Protein AF-A0A3R9KX33-F1 (afdb_monomer_lite)

Secondary structure (DSSP, 8-state):
---EEEEETTEEEEEEE--BTTTB-S-EEEEE-TTS-EE-TTS-B--TT-GGG-EESS--

Structure (mmCIF, N/CA/C/O backbone):
data_AF-A0A3R9KX33-F1
#
_entry.id   AF-A0A3R9KX33-F1
#
loop_
_atom_site.group_PDB
_atom_site.id
_atom_site.type_symbol
_atom_site.label_atom_id
_atom_site.label_alt_id
_atom_site.label_comp_id
_atom_site.label_asym_id
_atom_site.label_entity_id
_atom_site.label_seq_id
_atom_site.pdbx_PDB_ins_code
_atom_site.Cartn_x
_atom_site.Cartn_y
_atom_site.Cartn_z
_atom_site.occupancy
_atom_site.B_iso_or_equiv
_atom_site.auth_seq_id
_atom_site.auth_comp_id
_atom_site.auth_asym_id
_atom_site.auth_atom_id
_atom_site.pdbx_PDB_model_num
ATOM 1 N N . MET A 1 1 ? 8.280 14.047 -4.590 1.00 49.84 1 MET A N 1
ATOM 2 C CA . MET A 1 1 ? 7.537 12.822 -4.229 1.00 49.84 1 MET A CA 1
ATOM 3 C C . MET A 1 1 ? 6.139 13.261 -3.846 1.00 49.84 1 MET A C 1
ATOM 5 O O . MET A 1 1 ? 6.019 14.060 -2.927 1.00 49.84 1 MET A O 1
ATOM 9 N N . PHE A 1 2 ? 5.119 12.860 -4.601 1.00 54.25 2 PHE A N 1
ATOM 10 C CA . PHE A 1 2 ? 3.737 13.255 -4.330 1.00 54.25 2 PHE A CA 1
ATOM 11 C C . PHE A 1 2 ? 2.983 12.027 -3.832 1.00 54.25 2 PHE A C 1
ATOM 13 O O . PHE A 1 2 ? 2.863 11.051 -4.564 1.00 54.25 2 PHE A O 1
ATOM 20 N N . THR A 1 3 ? 2.51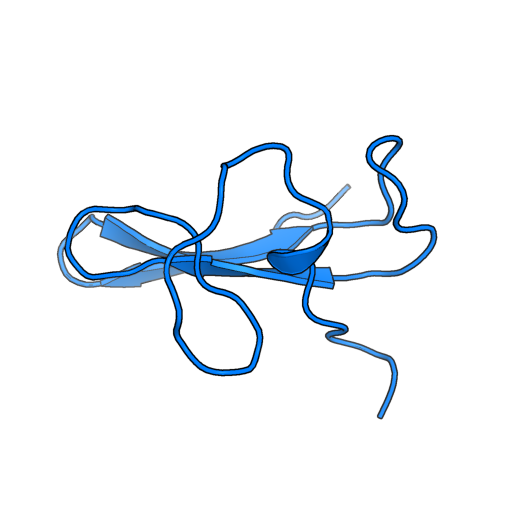6 12.082 -2.588 1.00 73.31 3 THR A N 1
ATOM 21 C CA . THR A 1 3 ? 1.575 11.109 -2.033 1.00 73.31 3 THR A CA 1
ATOM 22 C C . THR A 1 3 ? 0.178 11.708 -2.134 1.00 73.31 3 THR A C 1
ATOM 24 O O . THR A 1 3 ? -0.065 12.798 -1.611 1.00 73.31 3 THR A O 1
ATOM 27 N N . THR A 1 4 ? -0.753 11.013 -2.783 1.00 82.50 4 THR A N 1
ATOM 28 C CA . THR A 1 4 ? -2.171 11.408 -2.799 1.00 82.50 4 THR A CA 1
ATOM 29 C C . THR A 1 4 ? -2.904 10.689 -1.674 1.00 82.50 4 THR A C 1
ATOM 31 O O . THR A 1 4 ? -2.709 9.493 -1.482 1.00 82.50 4 THR A O 1
ATOM 34 N N . GLN A 1 5 ? -3.748 11.401 -0.921 1.00 86.44 5 GLN A N 1
ATOM 35 C CA . GLN A 1 5 ? -4.527 10.837 0.186 1.00 86.44 5 GLN A CA 1
ATOM 36 C C . GLN A 1 5 ? -6.016 11.109 -0.012 1.00 86.44 5 GLN A C 1
ATOM 38 O O . GLN A 1 5 ? -6.422 12.261 -0.157 1.00 86.44 5 GLN A O 1
ATOM 43 N N . ILE A 1 6 ? -6.830 10.060 0.066 1.00 85.19 6 ILE A N 1
ATOM 44 C CA . ILE A 1 6 ? -8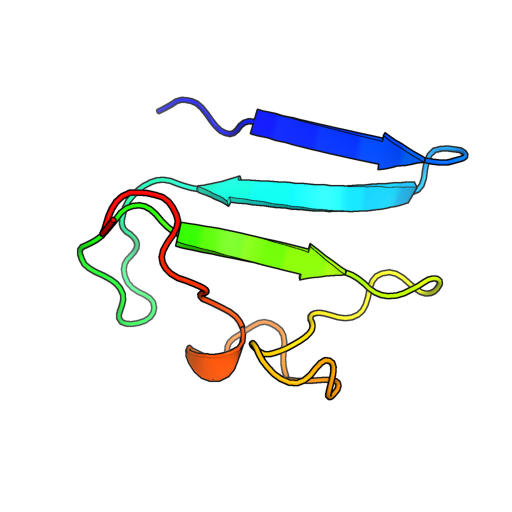.288 10.157 0.130 1.00 85.19 6 ILE A CA 1
ATOM 45 C C . ILE A 1 6 ? -8.712 9.825 1.558 1.00 85.19 6 ILE A C 1
ATOM 47 O O . ILE A 1 6 ? -8.352 8.776 2.106 1.00 85.19 6 ILE A O 1
ATOM 51 N N . LYS A 1 7 ? -9.465 10.741 2.173 1.00 87.00 7 LYS A N 1
ATOM 52 C CA . LYS A 1 7 ? -9.962 10.617 3.546 1.00 87.00 7 LYS A CA 1
ATOM 53 C C . LYS A 1 7 ? -11.485 10.616 3.561 1.00 87.00 7 LYS A C 1
ATOM 55 O O . LYS A 1 7 ? -12.111 11.361 2.818 1.00 87.00 7 LYS A O 1
ATOM 60 N N . GLU A 1 8 ? -12.063 9.833 4.459 1.00 86.62 8 GLU A N 1
ATOM 61 C CA . GLU A 1 8 ? -13.497 9.804 4.743 1.00 86.62 8 GLU A CA 1
ATOM 62 C C . GLU A 1 8 ? -13.688 9.927 6.256 1.00 86.62 8 GLU A C 1
ATOM 64 O O . GLU A 1 8 ? -13.048 9.208 7.025 1.00 86.62 8 GLU A O 1
ATOM 69 N N . ASN A 1 9 ? -14.530 10.863 6.703 1.00 87.88 9 ASN A N 1
ATOM 70 C CA . ASN A 1 9 ? -14.751 11.157 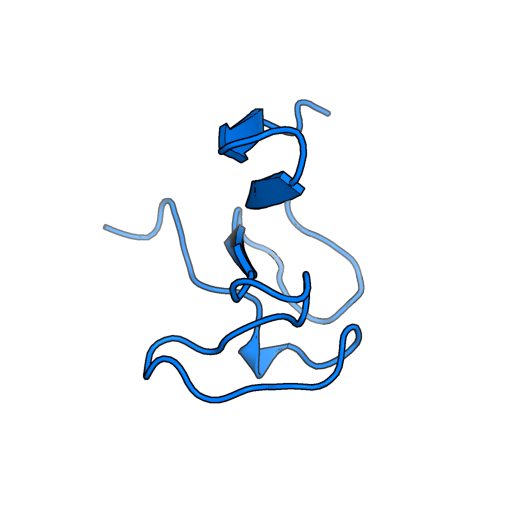8.127 1.00 87.88 9 ASN A CA 1
ATOM 71 C C . ASN A 1 9 ? -13.442 11.359 8.920 1.00 87.88 9 ASN A C 1
ATOM 73 O O . ASN A 1 9 ? -13.293 10.883 10.044 1.00 87.88 9 ASN A O 1
ATOM 77 N N . GLY A 1 10 ? -12.455 12.020 8.305 1.00 82.75 10 GLY A N 1
ATOM 78 C CA . GLY A 1 10 ? -11.140 12.270 8.905 1.00 82.75 10 GLY A CA 1
ATOM 79 C C . GLY A 1 10 ? -10.194 11.061 8.944 1.00 82.75 10 GLY A C 1
ATOM 80 O O . GLY A 1 10 ? -9.037 11.221 9.328 1.00 82.75 10 GLY A O 1
ATOM 81 N N . LYS A 1 11 ? -10.630 9.873 8.506 1.00 85.38 11 LYS A N 1
ATOM 82 C CA . LYS A 1 11 ? -9.806 8.658 8.433 1.00 85.38 11 LYS A CA 1
ATOM 83 C C . LYS A 1 11 ? -9.259 8.444 7.027 1.00 85.38 11 LYS A C 1
ATOM 85 O O . LYS A 1 11 ? -9.969 8.654 6.047 1.00 85.38 11 LYS A O 1
ATOM 90 N N . MET A 1 12 ? -8.002 8.014 6.923 1.00 86.44 12 MET A N 1
ATOM 91 C CA . MET A 1 12 ? -7.414 7.647 5.631 1.00 86.44 12 MET A CA 1
ATOM 92 C C . MET A 1 12 ? -8.082 6.392 5.079 1.00 86.44 12 MET A C 1
ATOM 94 O O . MET A 1 12 ? -8.282 5.430 5.816 1.00 86.44 12 MET A O 1
ATOM 98 N N . ARG A 1 13 ? -8.420 6.422 3.789 1.00 90.81 13 ARG A N 1
ATOM 99 C CA . ARG A 1 13 ? -9.037 5.306 3.060 1.00 90.81 13 ARG A CA 1
ATOM 100 C C . ARG A 1 13 ? -8.144 4.788 1.960 1.00 90.81 13 ARG A C 1
ATOM 102 O O . ARG A 1 13 ? -7.992 3.583 1.826 1.00 90.81 13 ARG A O 1
ATOM 109 N N . VAL A 1 14 ? -7.548 5.705 1.210 1.00 90.31 14 VAL A N 1
ATOM 110 C CA . VAL A 1 14 ? -6.639 5.378 0.119 1.00 90.31 14 VAL A CA 1
ATOM 111 C C . VAL A 1 14 ? -5.442 6.307 0.187 1.00 90.31 14 VAL A C 1
ATOM 113 O O . VAL A 1 14 ? -5.592 7.511 0.419 1.00 90.31 14 VAL A O 1
ATOM 116 N N . ARG A 1 15 ? -4.259 5.745 -0.025 1.00 91.69 15 ARG A N 1
ATOM 117 C CA . ARG A 1 15 ? -3.011 6.481 -0.186 1.00 91.69 15 ARG A CA 1
ATOM 118 C C . ARG A 1 15 ? -2.298 5.959 -1.424 1.00 91.69 15 ARG A C 1
ATOM 120 O O . ARG A 1 15 ? -2.174 4.753 -1.557 1.00 91.69 15 ARG A O 1
ATOM 127 N N . ILE A 1 16 ? -1.858 6.840 -2.315 1.00 90.12 16 ILE A N 1
ATOM 128 C CA . ILE A 1 16 ? -1.032 6.472 -3.472 1.00 90.12 16 ILE A CA 1
ATOM 129 C C . ILE A 1 16 ? 0.391 6.906 -3.165 1.00 90.12 16 ILE A C 1
ATOM 131 O O . ILE A 1 16 ? 0.615 8.092 -2.912 1.00 90.12 16 ILE A O 1
ATOM 135 N N . ASP A 1 17 ? 1.317 5.955 -3.186 1.00 88.88 17 ASP A N 1
ATOM 136 C CA . 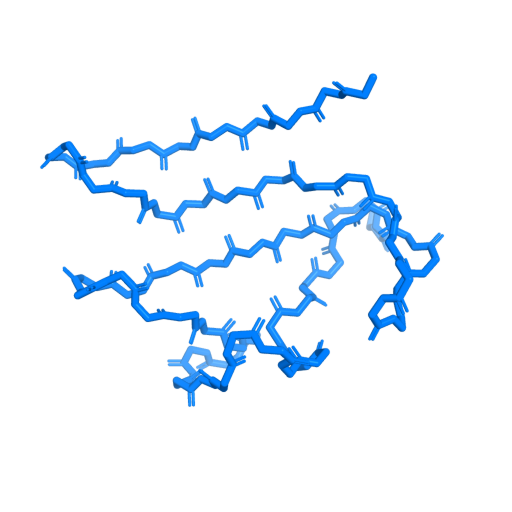ASP A 1 17 ? 2.728 6.164 -2.895 1.00 88.88 17 ASP A CA 1
ATOM 137 C C . ASP A 1 17 ? 3.598 5.861 -4.130 1.00 88.88 17 ASP A C 1
ATOM 139 O O . ASP A 1 17 ? 3.248 5.018 -4.965 1.00 88.88 17 ASP A O 1
ATOM 143 N N . PRO A 1 18 ? 4.737 6.561 -4.284 1.00 88.75 18 PRO A N 1
ATOM 144 C CA . PRO A 1 18 ? 5.750 6.187 -5.266 1.00 88.75 18 PRO A CA 1
ATOM 145 C C . PRO A 1 18 ? 6.378 4.819 -4.925 1.00 88.75 18 PRO A C 1
ATOM 147 O O . PRO A 1 18 ? 6.160 4.304 -3.827 1.00 88.75 18 PRO A O 1
ATOM 150 N N . PRO A 1 19 ? 7.201 4.256 -5.829 1.00 87.12 19 PRO A N 1
ATOM 151 C CA . PRO A 1 19 ? 8.048 3.106 -5.522 1.00 87.12 19 PRO A CA 1
ATOM 152 C C . PRO A 1 19 ? 8.789 3.251 -4.185 1.00 87.12 19 PRO A C 1
ATOM 154 O O . PRO A 1 19 ? 9.274 4.340 -3.855 1.00 87.12 19 PRO A O 1
ATOM 157 N N . ASP A 1 20 ? 8.905 2.155 -3.438 1.00 82.19 20 ASP A N 1
ATOM 158 C CA . ASP A 1 20 ? 9.531 2.128 -2.119 1.00 82.19 20 ASP A CA 1
ATOM 159 C C . ASP A 1 20 ? 10.456 0.917 -1.906 1.00 82.19 20 ASP A C 1
ATOM 161 O O . ASP A 1 20 ? 10.517 -0.029 -2.693 1.00 82.19 20 ASP A O 1
ATOM 165 N N . ASN A 1 21 ? 11.202 0.952 -0.800 1.00 77.44 21 ASN A N 1
ATOM 166 C CA . ASN A 1 21 ? 12.174 -0.087 -0.453 1.00 77.44 21 ASN A CA 1
ATOM 167 C C . ASN A 1 21 ? 11.537 -1.320 0.222 1.00 77.44 21 ASN A C 1
ATOM 169 O O . ASN A 1 21 ? 12.266 -2.199 0.680 1.00 77.44 21 ASN A O 1
ATOM 173 N N . VAL A 1 22 ? 10.205 -1.393 0.332 1.00 76.94 22 VAL A N 1
ATOM 174 C CA . VAL A 1 22 ? 9.473 -2.490 1.001 1.00 76.94 22 VAL A CA 1
ATOM 175 C C . VAL A 1 22 ? 9.144 -3.625 0.015 1.00 76.94 22 VAL A C 1
ATOM 177 O O . VAL A 1 22 ? 8.563 -4.641 0.386 1.00 76.94 22 VAL A O 1
ATOM 180 N N . GLY A 1 23 ? 9.606 -3.509 -1.233 1.00 70.94 23 GLY A N 1
ATOM 181 C CA . GLY A 1 23 ? 9.509 -4.562 -2.245 1.00 70.94 23 GLY A CA 1
ATOM 182 C C . GLY A 1 23 ? 8.637 -4.192 -3.438 1.00 70.94 23 GLY A C 1
ATOM 183 O O . GLY A 1 23 ? 8.249 -5.081 -4.191 1.00 70.94 23 GLY A O 1
ATOM 184 N N . THR A 1 24 ? 8.337 -2.905 -3.629 1.00 79.69 24 THR A N 1
ATOM 185 C CA . THR A 1 24 ? 7.590 -2.428 -4.796 1.00 79.69 24 THR A CA 1
ATOM 186 C C . THR A 1 24 ? 8.328 -1.318 -5.518 1.00 79.69 24 THR A C 1
ATOM 188 O O . THR A 1 24 ? 8.373 -0.178 -5.067 1.00 79.69 24 THR A O 1
ATOM 191 N N . ASP A 1 25 ? 8.857 -1.659 -6.688 1.00 87.75 25 ASP A N 1
ATOM 192 C CA . ASP A 1 25 ? 9.523 -0.756 -7.629 1.00 87.75 25 ASP A CA 1
ATOM 193 C C . ASP A 1 25 ? 8.537 0.022 -8.526 1.00 87.75 25 ASP A C 1
ATOM 195 O O . ASP A 1 25 ? 8.938 0.662 -9.496 1.00 87.75 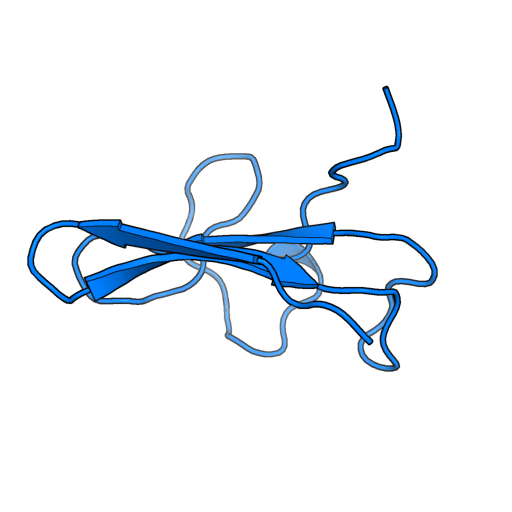25 ASP A O 1
ATOM 199 N N . TYR A 1 26 ? 7.245 -0.005 -8.188 1.00 87.38 26 TYR A N 1
ATOM 200 C CA . TYR A 1 26 ? 6.156 0.611 -8.941 1.00 87.38 26 TYR A CA 1
ATOM 201 C C . TYR A 1 26 ? 5.272 1.495 -8.052 1.00 87.38 26 TYR A C 1
ATOM 203 O O . TYR A 1 26 ? 5.225 1.337 -6.826 1.00 87.38 26 TYR A O 1
ATOM 211 N N . THR A 1 27 ? 4.553 2.431 -8.679 1.00 89.69 27 THR A N 1
ATOM 212 C CA . THR A 1 27 ? 3.551 3.249 -7.994 1.00 89.69 27 THR A CA 1
ATOM 213 C C . THR A 1 27 ? 2.402 2.365 -7.535 1.00 89.69 27 THR A C 1
ATOM 215 O O . THR A 1 27 ? 1.755 1.665 -8.315 1.00 89.69 27 THR A O 1
ATOM 218 N N . HIS A 1 28 ? 2.134 2.402 -6.240 1.00 90.62 28 HIS A N 1
ATOM 219 C CA . HIS A 1 28 ? 1.170 1.518 -5.612 1.00 90.62 28 HIS A CA 1
ATOM 220 C C . HIS A 1 28 ? 0.223 2.311 -4.723 1.00 90.62 28 HIS A C 1
ATOM 222 O O . HIS A 1 28 ? 0.520 3.412 -4.257 1.00 90.62 28 HIS A O 1
ATOM 228 N N . MET A 1 29 ? -0.952 1.743 -4.503 1.00 91.88 29 MET A N 1
ATOM 229 C CA . MET A 1 29 ? -1.931 2.257 -3.571 1.00 91.88 29 MET A CA 1
ATOM 230 C C . MET A 1 29 ? -2.009 1.365 -2.334 1.00 91.88 29 MET A C 1
ATOM 232 O O . MET A 1 29 ? -1.933 0.141 -2.419 1.00 91.88 29 MET A O 1
ATOM 236 N N . HIS A 1 30 ? -2.223 2.005 -1.191 1.00 92.69 30 HIS A N 1
ATOM 237 C CA . HIS A 1 30 ? -2.615 1.393 0.070 1.00 92.69 30 HIS A CA 1
ATOM 238 C C . HIS A 1 30 ? -4.091 1.686 0.306 1.00 92.69 30 HIS A C 1
ATOM 240 O O . HIS A 1 30 ? -4.505 2.849 0.258 1.00 92.69 30 HIS A O 1
ATOM 246 N N . ILE A 1 31 ? -4.879 0.652 0.591 1.00 93.00 31 ILE A N 1
ATOM 247 C CA . ILE A 1 31 ? -6.290 0.781 0.974 1.00 93.00 31 ILE A CA 1
ATOM 248 C C . ILE A 1 31 ? -6.423 0.439 2.455 1.00 93.00 31 ILE A C 1
ATOM 250 O O . ILE A 1 31 ? -5.795 -0.502 2.934 1.00 93.00 31 ILE A O 1
ATOM 254 N N . TYR A 1 32 ? -7.244 1.195 3.182 1.00 93.88 32 TYR A N 1
ATOM 255 C CA . TYR A 1 32 ? -7.449 1.023 4.617 1.00 93.88 32 TYR A CA 1
ATOM 256 C C . TYR A 1 32 ? -8.912 0.746 4.966 1.00 93.88 32 TYR A C 1
ATOM 258 O O . TYR A 1 32 ? -9.838 1.383 4.451 1.00 93.88 32 TYR A O 1
ATOM 266 N N . ASP A 1 33 ? -9.120 -0.163 5.916 1.00 92.06 33 ASP A N 1
ATOM 267 C CA . ASP A 1 33 ? -10.430 -0.451 6.492 1.00 92.06 33 ASP A CA 1
ATOM 268 C C . ASP A 1 33 ? -10.966 0.721 7.351 1.00 92.06 33 ASP A C 1
ATOM 270 O O . ASP A 1 33 ? -10.350 1.778 7.511 1.00 92.06 33 ASP A O 1
ATOM 274 N N . LYS A 1 34 ? -12.153 0.553 7.949 1.00 90.06 34 LYS A N 1
ATOM 275 C CA . LYS A 1 34 ? -12.771 1.557 8.851 1.00 90.06 34 LYS A CA 1
ATOM 276 C C . LYS A 1 34 ? -11.978 1.865 10.123 1.00 90.06 34 LYS A C 1
ATOM 278 O O . LYS A 1 34 ? -12.242 2.881 10.778 1.00 90.06 34 LYS A O 1
ATOM 283 N N . ASN A 1 35 ? -11.042 1.002 10.485 1.00 90.12 35 ASN A N 1
ATOM 284 C CA . ASN A 1 35 ? -10.182 1.134 11.650 1.00 90.12 35 ASN A CA 1
ATOM 285 C C . ASN A 1 35 ? -8.793 1.674 11.277 1.00 90.12 35 ASN A C 1
ATOM 287 O O . ASN A 1 35 ? -8.011 1.962 12.177 1.00 90.12 35 ASN A O 1
ATOM 291 N N . GLY A 1 36 ? -8.502 1.862 9.985 1.00 88.69 36 GLY A N 1
ATOM 292 C CA . GLY A 1 36 ? -7.199 2.305 9.495 1.00 88.69 36 GLY A CA 1
ATOM 293 C C . GLY A 1 36 ? -6.199 1.165 9.289 1.00 88.69 36 GLY A C 1
ATOM 294 O O . GLY A 1 36 ? -5.000 1.429 9.215 1.00 88.69 36 GLY A O 1
ATOM 295 N N . LYS A 1 37 ? -6.654 -0.092 9.219 1.00 92.88 37 LYS A N 1
ATOM 296 C CA . LYS A 1 37 ? -5.794 -1.248 8.954 1.00 92.88 37 LYS A CA 1
ATOM 297 C C . LYS A 1 37 ? -5.645 -1.478 7.439 1.00 92.88 37 LYS A C 1
ATOM 299 O O . LYS A 1 37 ? -6.653 -1.379 6.738 1.00 92.88 37 LYS A O 1
ATOM 304 N N . PRO A 1 38 ? -4.429 -1.756 6.925 1.00 94.00 38 PRO A N 1
ATOM 305 C CA . PRO A 1 38 ? -4.213 -1.993 5.501 1.00 94.00 38 PRO A CA 1
ATOM 306 C C . PRO A 1 38 ? -4.932 -3.242 4.998 1.00 94.00 38 PRO A C 1
ATOM 308 O O . PRO A 1 38 ? -5.018 -4.247 5.711 1.00 94.00 38 PRO A O 1
ATOM 311 N N . LEU A 1 39 ? -5.382 -3.177 3.750 1.00 95.12 39 LEU A N 1
ATOM 312 C CA . LEU A 1 39 ? -6.063 -4.247 3.037 1.00 95.12 39 LEU A CA 1
ATOM 313 C C . LEU A 1 39 ? -5.248 -4.709 1.822 1.00 95.12 39 LEU A C 1
ATOM 315 O O . LEU A 1 39 ? -4.589 -3.897 1.175 1.00 95.12 39 LEU A O 1
ATOM 319 N N . ASP A 1 40 ? -5.326 -6.001 1.503 1.00 93.50 40 ASP A N 1
ATOM 320 C CA . ASP A 1 40 ? -4.869 -6.553 0.223 1.00 93.50 40 ASP A CA 1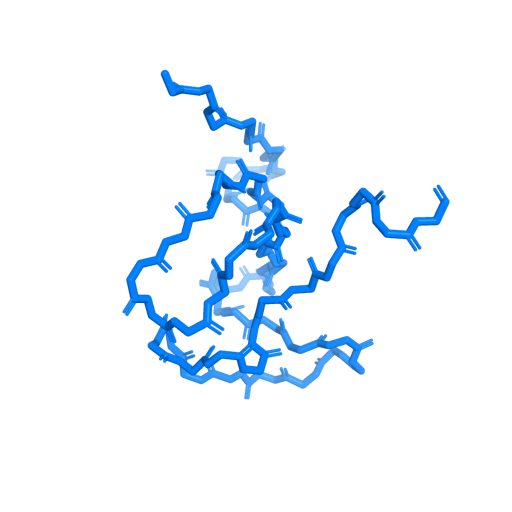
ATOM 321 C C . ASP A 1 40 ? -5.903 -6.337 -0.905 1.00 93.50 40 ASP A C 1
ATOM 323 O O . ASP A 1 40 ? -6.997 -5.806 -0.688 1.00 93.50 40 ASP A O 1
ATOM 327 N N . ILE A 1 41 ? -5.579 -6.795 -2.121 1.00 91.50 41 ILE A N 1
ATOM 328 C CA . ILE A 1 41 ? -6.468 -6.719 -3.299 1.00 91.50 41 ILE A CA 1
ATOM 329 C C . ILE A 1 41 ? -7.810 -7.451 -3.132 1.00 91.50 41 ILE A C 1
ATOM 331 O O . ILE A 1 41 ? -8.742 -7.209 -3.896 1.00 91.50 41 ILE A O 1
ATOM 335 N N . HIS A 1 42 ? -7.914 -8.358 -2.162 1.00 93.69 42 HIS A N 1
ATOM 336 C CA . HIS A 1 42 ? -9.117 -9.129 -1.865 1.00 93.69 42 HIS A CA 1
ATOM 337 C C . HIS A 1 42 ? -9.908 -8.536 -0.688 1.00 93.69 42 HIS A C 1
ATOM 339 O O . HIS A 1 42 ? -10.969 -9.054 -0.342 1.00 93.69 42 HIS A O 1
ATOM 345 N N . GLY A 1 43 ? -9.424 -7.448 -0.081 1.00 92.19 43 GLY A N 1
ATOM 346 C CA . GLY A 1 43 ? -10.045 -6.808 1.074 1.00 92.19 43 GLY A CA 1
ATOM 347 C C . GLY A 1 43 ? -9.734 -7.492 2.407 1.00 92.19 43 GLY A C 1
ATOM 348 O O . GLY A 1 43 ? -10.409 -7.211 3.399 1.00 92.19 43 GLY A O 1
ATOM 349 N N . ASN A 1 44 ? -8.730 -8.371 2.467 1.00 95.88 44 ASN A N 1
ATOM 350 C CA . ASN A 1 44 ? -8.277 -8.952 3.726 1.00 95.88 44 ASN A CA 1
ATOM 351 C C . ASN A 1 44 ? -7.293 -8.022 4.423 1.00 95.88 44 ASN A C 1
ATOM 353 O O . ASN A 1 44 ? -6.436 -7.399 3.803 1.00 95.88 44 ASN A O 1
ATOM 357 N N . ASN A 1 45 ? -7.376 -7.988 5.747 1.00 96.00 45 ASN A N 1
ATOM 358 C CA . ASN A 1 45 ? -6.461 -7.217 6.570 1.00 96.00 45 ASN A CA 1
ATOM 359 C C . ASN A 1 45 ? -5.040 -7.797 6.550 1.00 96.00 45 ASN A C 1
ATOM 361 O O . ASN A 1 45 ? -4.838 -8.939 6.967 1.00 96.00 45 ASN A O 1
ATOM 365 N N . VAL A 1 46 ? -4.051 -6.968 6.220 1.00 94.12 46 VAL A N 1
ATOM 366 C CA . VAL A 1 46 ? -2.626 -7.337 6.202 1.00 94.12 46 VAL A CA 1
ATOM 367 C C . VAL A 1 46 ? -1.805 -6.516 7.198 1.00 94.12 46 VAL A C 1
ATOM 369 O O . VAL A 1 46 ? -2.303 -5.577 7.826 1.00 94.12 46 VAL A O 1
ATOM 372 N N . ASP A 1 47 ? -0.554 -6.923 7.412 1.00 90.62 47 ASP A N 1
ATOM 373 C CA . ASP A 1 47 ? 0.403 -6.143 8.199 1.00 90.62 47 ASP A CA 1
ATOM 374 C C . ASP A 1 47 ? 0.838 -4.880 7.439 1.00 90.62 47 ASP A C 1
ATOM 376 O O . ASP A 1 47 ? 0.932 -4.888 6.214 1.00 90.62 47 ASP A O 1
ATOM 380 N N . VAL A 1 48 ? 1.142 -3.802 8.165 1.00 84.31 48 VAL A N 1
ATOM 381 C CA . VAL A 1 48 ? 1.570 -2.511 7.593 1.00 84.31 48 VAL A CA 1
ATOM 382 C C . VAL A 1 48 ? 2.892 -2.572 6.831 1.00 84.31 48 VAL A C 1
ATOM 384 O O . VAL A 1 48 ? 3.147 -1.699 6.011 1.00 84.31 48 VAL A O 1
ATOM 387 N N . LYS A 1 49 ? 3.732 -3.576 7.099 1.00 84.31 49 LYS A N 1
ATOM 388 C CA . LYS A 1 49 ? 4.982 -3.831 6.371 1.00 84.31 49 LYS A CA 1
ATOM 389 C C . LYS A 1 49 ? 4.828 -4.919 5.311 1.00 84.31 49 LYS A C 1
ATOM 391 O O . LYS A 1 49 ? 5.816 -5.292 4.686 1.00 84.31 49 LYS A O 1
ATOM 396 N N . SER A 1 50 ? 3.630 -5.480 5.153 1.00 87.94 50 SER A N 1
ATOM 397 C CA . SER A 1 50 ? 3.402 -6.544 4.186 1.00 87.94 50 SER A CA 1
ATOM 398 C C . SER A 1 50 ? 3.307 -5.963 2.774 1.00 87.94 50 SER A C 1
ATOM 400 O O . SER A 1 50 ? 2.424 -5.135 2.531 1.00 87.94 50 SER A O 1
ATOM 402 N N . PRO A 1 51 ? 4.102 -6.458 1.807 1.00 88.69 51 PRO A N 1
ATOM 403 C CA . PRO A 1 51 ? 3.967 -6.057 0.408 1.00 88.69 51 PRO A CA 1
ATOM 404 C C . PRO A 1 51 ? 2.612 -6.473 -0.187 1.00 88.69 51 PRO A C 1
ATOM 406 O O . PRO A 1 51 ? 2.203 -5.944 -1.213 1.00 88.69 51 PRO A O 1
ATOM 409 N N . ALA A 1 52 ? 1.864 -7.373 0.468 1.00 90.12 52 ALA A N 1
ATOM 410 C CA . ALA A 1 52 ? 0.507 -7.734 0.055 1.00 90.12 52 ALA A CA 1
ATOM 411 C C . ALA A 1 52 ? -0.479 -6.549 0.096 1.00 90.12 52 ALA A C 1
ATOM 413 O O . ALA A 1 52 ? -1.493 -6.581 -0.597 1.00 90.12 52 ALA A O 1
ATOM 414 N N . GLY A 1 53 ? -0.187 -5.508 0.886 1.00 92.00 53 GLY A N 1
ATOM 415 C CA . GLY A 1 53 ? -0.965 -4.266 0.905 1.00 92.00 53 GLY A CA 1
ATOM 416 C C . GLY A 1 53 ? -0.621 -3.300 -0.232 1.00 92.00 53 GLY A C 1
ATOM 417 O O . GLY A 1 53 ? -1.267 -2.263 -0.355 1.00 92.00 53 GLY A O 1
ATOM 418 N N . HIS A 1 54 ? 0.394 -3.606 -1.050 1.00 92.38 54 HIS A N 1
ATOM 419 C CA . HIS A 1 54 ? 0.858 -2.732 -2.124 1.00 92.38 54 HIS A CA 1
ATOM 420 C C . HIS A 1 54 ? 0.154 -3.078 -3.438 1.00 92.38 54 HIS A C 1
ATOM 422 O O . HIS A 1 54 ? 0.620 -3.888 -4.246 1.00 92.38 54 HIS A O 1
ATOM 428 N N . ILE A 1 55 ? -0.987 -2.439 -3.667 1.00 91.31 55 ILE A N 1
ATOM 429 C CA . ILE A 1 55 ? -1.842 -2.704 -4.823 1.00 91.31 55 ILE A CA 1
ATOM 430 C C . ILE A 1 55 ? -1.351 -1.861 -6.014 1.00 91.31 55 ILE A C 1
ATOM 432 O O . ILE A 1 55 ? -1.249 -0.644 -5.870 1.00 91.31 55 ILE A O 1
ATOM 436 N N . PRO A 1 56 ? -1.034 -2.440 -7.188 1.00 90.19 56 PRO A N 1
ATOM 437 C CA . PRO A 1 56 ? -0.608 -1.659 -8.353 1.00 90.19 56 PRO A CA 1
ATOM 438 C C . PRO A 1 56 ? -1.657 -0.619 -8.768 1.00 90.19 56 PRO A C 1
ATOM 440 O O . PRO A 1 56 ? -2.817 -0.970 -8.971 1.00 90.19 56 PRO A O 1
ATOM 443 N N . TRP A 1 57 ? -1.245 0.645 -8.901 1.00 83.25 57 TRP A N 1
ATOM 444 C CA . TRP A 1 57 ? -2.133 1.747 -9.301 1.00 83.25 57 TRP A CA 1
ATOM 445 C C . TRP A 1 57 ? -2.040 2.065 -10.799 1.00 83.25 57 TRP A C 1
ATOM 447 O O . TRP A 1 57 ? -3.049 2.365 -11.425 1.00 83.25 57 TRP A O 1
ATOM 457 N N . ASP A 1 58 ? -0.839 1.986 -11.374 1.00 76.00 58 ASP A N 1
ATOM 458 C CA . ASP A 1 58 ? -0.521 2.455 -12.730 1.00 76.00 58 ASP A CA 1
ATOM 459 C C . ASP A 1 58 ? -0.210 1.329 -13.731 1.00 76.00 58 ASP A C 1
ATOM 461 O O . ASP A 1 58 ? 0.176 1.599 -14.865 1.00 76.00 58 ASP A O 1
ATOM 465 N N . LYS A 1 59 ? -0.377 0.061 -13.336 1.00 63.97 59 LYS A N 1
ATOM 466 C CA . LYS A 1 59 ? -0.096 -1.103 -14.197 1.00 63.97 59 LYS A CA 1
ATOM 467 C C . LYS A 1 59 ? -1.262 -1.520 -15.114 1.00 63.97 59 LYS A C 1
ATOM 469 O O . LYS A 1 59 ? -1.275 -2.665 -15.563 1.00 63.97 59 LYS A O 1
ATOM 474 N N . TRP A 1 60 ? -2.209 -0.622 -15.401 1.00 51.72 60 TRP A N 1
ATOM 475 C CA . TRP A 1 60 ? -3.364 -0.879 -16.274 1.00 51.72 60 TRP A CA 1
ATOM 476 C C . TRP A 1 60 ? -3.573 0.240 -17.290 1.00 51.72 60 TRP A C 1
ATOM 478 O O . TRP A 1 60 ? -3.594 1.417 -16.867 1.00 51.72 60 TRP A O 1
#

pLDDT: mean 85.93, std 9.95, range [49.84, 96.0]

Foldseek 3Di:
DDWDFDDDPNATAKIWDAADPLPGNGTFMWGADPVRFTAAPVRDGDDPSDCSRTHHDPPD

Sequence (60 aa):
MFTTQIKENGKMRVRIDPPDNVGTDYTHMHIYDKNGKPLDIHGNNVDVKSPAGHIPWDKW

Organism: Streptococcus cristatus (NCBI:txid45634)

Radius of gyration: 10.98 Å; chains: 1; bounding box: 27×22×28 Å